Protein AF-A0A2E7CCY1-F1 (afdb_monomer_lite)

Secondary structure (DSSP, 8-state):
--HHHHHHHHHHHTTS--EEEEEEEEEE-TTT--EEEEEEEEEPP--SHHHHHHHHHTTHHHHHHHHHTT--EEEEEETTEEEEE----S-----------HHHHHHHHHHHHHHHHHHHS----------------PPP----

pLDDT: mean 76.86, std 16.45, range [36.22, 93.88]

Radius of gyration: 31.48 Å; chains: 1; bounding box: 46×94×65 Å

Foldseek 3Di:
DDFVVVQVLVCVLLVHNFFPTKDKDWDADPPPRDIDIDIDTDTDDQDDPVSVVSNVVSVVVVVVVCQVVQHWDWAPSDPPDIDTDHHDPDDPPPPDPPPQPPVNVVVVVVVVVVVVVCVVDDDDDDDDDDDDDDDDDDDDDDDD

Structure (mmCIF, N/CA/C/O backbone):
data_AF-A0A2E7CCY1-F1
#
_entry.id   AF-A0A2E7CCY1-F1
#
loop_
_atom_site.group_PDB
_atom_site.id
_atom_site.type_symbol
_atom_site.label_atom_id
_atom_site.label_alt_id
_atom_site.label_comp_id
_atom_site.label_asym_id
_atom_site.label_entity_id
_atom_site.label_seq_id
_atom_site.pdbx_PDB_ins_code
_atom_site.Cartn_x
_atom_site.Cartn_y
_atom_site.Cartn_z
_atom_site.occupancy
_atom_site.B_iso_or_equiv
_atom_site.auth_seq_id
_atom_site.auth_comp_id
_atom_site.auth_asym_id
_atom_site.auth_atom_id
_atom_site.pdbx_PDB_model_num
ATOM 1 N N . MET A 1 1 ? 15.377 1.580 1.030 1.00 74.94 1 MET A N 1
ATOM 2 C CA . MET A 1 1 ? 14.063 1.416 1.675 1.00 74.94 1 MET A CA 1
ATOM 3 C C . MET A 1 1 ? 13.707 -0.045 1.567 1.00 74.94 1 MET A C 1
ATOM 5 O O . MET A 1 1 ? 13.802 -0.591 0.474 1.00 74.94 1 MET A O 1
ATOM 9 N N . ASP A 1 2 ? 13.434 -0.666 2.697 1.00 87.56 2 ASP A N 1
ATOM 10 C CA . ASP A 1 2 ? 13.130 -2.082 2.871 1.00 87.56 2 ASP A CA 1
ATOM 11 C C . ASP A 1 2 ? 11.638 -2.284 3.183 1.00 87.56 2 ASP A C 1
ATOM 13 O O . ASP A 1 2 ? 10.870 -1.323 3.272 1.00 87.56 2 ASP A O 1
ATOM 17 N N . ALA A 1 3 ? 11.218 -3.545 3.301 1.00 88.88 3 ALA A N 1
ATOM 18 C CA . ALA A 1 3 ? 9.816 -3.915 3.494 1.00 88.88 3 ALA A CA 1
ATOM 19 C C . ALA A 1 3 ? 9.235 -3.325 4.790 1.00 88.88 3 ALA A C 1
ATOM 21 O O . ALA A 1 3 ? 8.094 -2.863 4.807 1.00 88.88 3 ALA A O 1
ATOM 22 N N . GLU A 1 4 ? 10.040 -3.290 5.853 1.00 90.19 4 GLU A N 1
ATOM 23 C CA . GLU A 1 4 ? 9.666 -2.704 7.139 1.00 90.19 4 GLU A CA 1
ATOM 24 C C . GLU A 1 4 ? 9.490 -1.187 7.035 1.00 90.19 4 GLU A C 1
ATOM 26 O O . GLU A 1 4 ? 8.454 -0.663 7.444 1.00 90.19 4 GLU A O 1
ATOM 31 N N . GLY A 1 5 ? 10.427 -0.486 6.384 1.00 90.12 5 GLY A N 1
ATOM 32 C CA . GLY A 1 5 ? 10.302 0.947 6.132 1.00 90.12 5 GLY A CA 1
ATOM 33 C C . GLY A 1 5 ? 9.070 1.303 5.299 1.00 90.12 5 GLY A C 1
ATOM 34 O O . GLY A 1 5 ? 8.447 2.336 5.533 1.00 90.12 5 GLY A O 1
ATOM 35 N N . VAL A 1 6 ? 8.667 0.441 4.359 1.00 89.56 6 VAL A N 1
ATOM 36 C CA . VAL A 1 6 ? 7.405 0.620 3.626 1.00 89.56 6 VAL A CA 1
ATOM 37 C C . VAL A 1 6 ? 6.206 0.494 4.559 1.00 89.56 6 VAL A C 1
ATOM 39 O O . VAL A 1 6 ? 5.344 1.368 4.545 1.00 89.56 6 VAL A O 1
ATOM 42 N N . GLY A 1 7 ? 6.155 -0.553 5.386 1.00 91.12 7 GLY A N 1
ATOM 43 C CA . GLY A 1 7 ? 5.070 -0.747 6.350 1.00 91.12 7 GLY A CA 1
ATOM 44 C C . GLY A 1 7 ? 4.944 0.408 7.347 1.00 91.12 7 GLY A C 1
ATOM 45 O O . GLY A 1 7 ? 3.833 0.862 7.623 1.00 91.12 7 GLY A O 1
ATOM 46 N N . ALA A 1 8 ? 6.076 0.936 7.818 1.00 90.50 8 ALA A N 1
ATOM 47 C CA . ALA A 1 8 ? 6.125 2.070 8.735 1.00 90.50 8 ALA A CA 1
ATOM 48 C C . ALA A 1 8 ? 5.452 3.323 8.156 1.00 90.50 8 ALA A C 1
ATOM 50 O O . ALA A 1 8 ? 4.661 3.949 8.853 1.00 90.50 8 ALA A O 1
ATOM 51 N N . VAL A 1 9 ? 5.672 3.634 6.871 1.00 90.38 9 VAL A N 1
ATOM 52 C CA . VA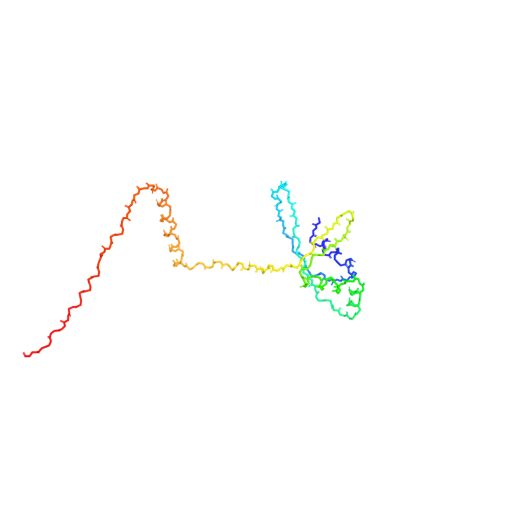L A 1 9 ? 5.030 4.782 6.202 1.00 90.38 9 VAL A CA 1
ATOM 53 C C . VAL A 1 9 ? 3.506 4.669 6.225 1.00 90.38 9 VAL A C 1
ATOM 55 O O . VAL A 1 9 ? 2.820 5.645 6.509 1.00 90.38 9 VAL A O 1
ATOM 58 N N . PHE A 1 10 ? 2.948 3.489 5.947 1.00 88.75 10 PHE A N 1
ATOM 59 C CA . PHE A 1 10 ? 1.492 3.301 5.996 1.00 88.75 10 PHE A CA 1
ATOM 60 C C . PHE A 1 10 ? 0.948 3.413 7.419 1.00 88.75 10 PHE A C 1
ATOM 62 O O . PHE A 1 10 ? -0.098 4.023 7.628 1.00 88.75 10 PHE A O 1
ATOM 69 N N . ASN A 1 11 ? 1.658 2.848 8.393 1.00 88.81 11 ASN A N 1
ATOM 70 C CA . ASN A 1 11 ? 1.251 2.926 9.790 1.00 88.81 11 ASN A CA 1
ATOM 71 C C . ASN A 1 11 ? 1.332 4.362 10.338 1.00 88.81 11 ASN A C 1
ATOM 73 O O . ASN A 1 11 ? 0.502 4.735 11.160 1.00 88.81 11 ASN A O 1
ATOM 77 N N . GLU A 1 12 ? 2.286 5.169 9.864 1.00 89.00 12 GLU A N 1
ATOM 78 C CA . GLU A 1 12 ? 2.397 6.597 10.179 1.00 89.00 12 GLU A CA 1
ATOM 79 C C . GLU A 1 12 ? 1.253 7.397 9.545 1.00 89.00 12 GLU A C 1
ATOM 81 O O . GLU A 1 12 ? 0.573 8.146 10.237 1.00 89.00 12 GLU A O 1
ATOM 86 N N . VAL A 1 13 ? 0.972 7.176 8.256 1.00 87.00 13 VAL A N 1
ATOM 87 C CA . VAL A 1 13 ? -0.102 7.872 7.522 1.00 87.00 13 VAL A CA 1
ATOM 88 C C . VAL A 1 13 ? -1.476 7.654 8.156 1.00 87.00 13 VAL A C 1
ATOM 90 O O . VAL A 1 13 ? -2.297 8.569 8.168 1.00 87.00 13 VAL A O 1
ATOM 93 N N . PHE A 1 14 ? -1.742 6.447 8.653 1.00 85.69 14 PHE A N 1
ATOM 94 C CA . PHE A 1 14 ? -3.029 6.090 9.250 1.00 85.69 14 PHE A CA 1
ATOM 95 C C . PHE A 1 14 ? -3.016 6.095 10.786 1.00 85.69 14 PHE A C 1
ATOM 97 O O . PHE A 1 14 ? -4.014 5.710 11.393 1.00 85.69 14 PHE A O 1
ATOM 104 N N . GLU A 1 15 ? -1.900 6.487 11.414 1.00 85.12 15 GLU A N 1
ATOM 105 C CA . GLU A 1 15 ? -1.666 6.458 12.869 1.00 85.12 15 GLU A CA 1
ATOM 106 C C . GLU A 1 15 ? -2.127 5.159 13.565 1.00 85.12 15 GLU A C 1
ATOM 108 O O . GLU A 1 15 ? -2.562 5.145 14.723 1.00 85.12 15 GLU A O 1
ATOM 113 N N . THR A 1 16 ? -2.077 4.038 12.848 1.00 84.69 16 THR A N 1
ATOM 114 C CA . THR A 1 16 ? -2.581 2.749 13.320 1.00 84.69 16 THR A CA 1
ATOM 115 C C . THR A 1 16 ? -1.897 1.598 12.597 1.00 84.69 16 THR A C 1
ATOM 117 O O . THR A 1 16 ? -1.417 1.743 11.473 1.00 84.69 16 THR A O 1
ATOM 120 N N . ASN A 1 17 ? -1.814 0.439 13.254 1.00 85.81 17 ASN A N 1
ATOM 121 C CA . ASN A 1 17 ? -1.122 -0.723 12.707 1.00 85.81 17 ASN A CA 1
ATOM 122 C C . ASN A 1 17 ? -2.016 -1.470 11.709 1.00 85.81 17 ASN A C 1
ATOM 124 O O . ASN A 1 17 ? -2.693 -2.442 12.054 1.00 85.81 17 ASN A O 1
ATOM 128 N N . VAL A 1 18 ? -2.029 -0.984 10.470 1.00 87.06 18 VAL A N 1
ATOM 129 C CA . VAL A 1 18 ? -2.865 -1.515 9.386 1.00 87.06 18 VAL A CA 1
ATOM 130 C C . VAL A 1 18 ? -2.121 -2.486 8.490 1.00 87.06 18 VAL A C 1
ATOM 132 O O . VAL A 1 18 ? -2.761 -3.211 7.739 1.00 87.06 18 VAL A O 1
ATOM 135 N N . VAL A 1 19 ? -0.791 -2.531 8.539 1.00 91.12 19 VAL A N 1
ATOM 136 C CA . VAL A 1 19 ? 0.005 -3.403 7.668 1.00 91.12 19 VAL A CA 1
ATOM 137 C C . VAL A 1 19 ? 0.287 -4.737 8.355 1.00 91.12 19 VAL A C 1
ATOM 139 O O . VAL A 1 19 ? 0.817 -4.783 9.459 1.00 91.12 19 VAL A O 1
ATOM 142 N N . HIS A 1 20 ? -0.037 -5.841 7.682 1.00 90.56 20 HIS A N 1
ATOM 143 C CA . HIS A 1 20 ? 0.350 -7.185 8.109 1.00 90.56 20 HIS A CA 1
ATOM 144 C C . HIS A 1 20 ? 1.783 -7.508 7.682 1.00 90.56 20 HIS A C 1
ATOM 146 O O . HIS A 1 20 ? 2.594 -7.957 8.485 1.00 90.56 20 HIS A O 1
ATOM 152 N N . HIS A 1 21 ? 2.073 -7.376 6.387 1.00 92.31 21 HIS A N 1
ATOM 153 C CA . HIS A 1 21 ? 3.393 -7.624 5.811 1.00 92.31 21 HIS A CA 1
ATOM 154 C C . HIS A 1 21 ? 3.528 -6.925 4.456 1.00 92.31 21 HIS A C 1
ATOM 156 O O . HIS A 1 21 ? 2.535 -6.513 3.848 1.00 92.31 21 HIS A O 1
ATOM 162 N N . VAL A 1 22 ? 4.768 -6.804 3.982 1.00 93.88 22 VAL A N 1
ATOM 163 C CA . VAL A 1 22 ? 5.094 -6.205 2.688 1.00 93.88 22 VAL A CA 1
ATOM 164 C C . VAL A 1 22 ? 5.990 -7.157 1.906 1.00 93.88 22 VAL A C 1
ATOM 166 O O . VAL A 1 22 ? 7.083 -7.491 2.356 1.00 93.88 22 VAL A O 1
ATOM 169 N N . ASP A 1 23 ? 5.547 -7.544 0.713 1.00 92.19 23 ASP A N 1
ATOM 170 C CA . ASP A 1 23 ? 6.354 -8.303 -0.241 1.00 92.19 23 ASP A CA 1
ATOM 171 C C . ASP A 1 23 ? 7.025 -7.331 -1.216 1.00 92.19 23 ASP A C 1
ATOM 173 O O . ASP A 1 23 ? 6.355 -6.558 -1.902 1.00 92.19 23 ASP A O 1
ATOM 177 N N . MET A 1 24 ? 8.352 -7.376 -1.330 1.00 91.56 24 MET A N 1
ATOM 178 C CA . MET A 1 24 ? 9.096 -6.558 -2.292 1.00 91.56 24 MET A CA 1
ATOM 179 C C . MET A 1 24 ? 9.676 -7.421 -3.406 1.00 91.56 24 MET A C 1
ATOM 181 O O . MET A 1 24 ? 10.315 -8.441 -3.161 1.00 91.56 24 MET A O 1
ATOM 185 N N . VAL A 1 25 ? 9.486 -6.985 -4.649 1.00 90.25 25 VAL A N 1
ATOM 186 C CA . VAL A 1 25 ? 10.041 -7.639 -5.836 1.00 90.25 25 VAL A CA 1
ATOM 187 C C . VAL A 1 25 ? 10.923 -6.650 -6.574 1.00 90.25 25 VAL A C 1
ATOM 189 O O . VAL A 1 25 ? 10.440 -5.630 -7.070 1.00 90.25 25 VAL A O 1
ATOM 192 N N . GLN A 1 26 ? 12.210 -6.968 -6.674 1.00 91.38 26 GLN A N 1
ATOM 193 C CA . GLN A 1 26 ? 13.136 -6.217 -7.510 1.00 91.38 26 GLN A CA 1
ATOM 194 C C . GLN A 1 26 ? 12.828 -6.475 -8.987 1.00 91.38 26 GLN A C 1
ATOM 196 O O . GLN A 1 26 ? 12.585 -7.607 -9.414 1.00 91.38 26 GLN A O 1
ATOM 201 N N . ARG A 1 27 ? 12.825 -5.411 -9.777 1.00 90.44 27 ARG A N 1
ATOM 202 C CA . ARG A 1 27 ? 12.699 -5.426 -11.231 1.00 90.44 27 ARG A CA 1
ATOM 203 C C . ARG A 1 27 ? 13.730 -4.485 -11.823 1.00 90.44 27 ARG A C 1
ATOM 205 O O . ARG A 1 27 ? 14.252 -3.625 -11.128 1.00 90.44 27 ARG A O 1
ATOM 212 N N . THR A 1 28 ? 13.989 -4.633 -13.109 1.00 92.88 28 THR A N 1
ATOM 213 C CA . THR A 1 28 ? 14.877 -3.739 -13.849 1.00 92.88 28 THR A CA 1
ATOM 214 C C . THR A 1 28 ? 14.043 -2.969 -14.851 1.00 92.88 28 THR A C 1
ATOM 216 O O . THR A 1 28 ? 13.217 -3.559 -15.558 1.00 92.88 28 THR A O 1
ATOM 219 N N . ASP A 1 29 ? 14.201 -1.651 -14.871 1.00 90.31 29 ASP A N 1
ATOM 220 C CA . ASP A 1 29 ? 13.567 -0.823 -15.885 1.00 90.31 29 ASP A CA 1
ATOM 221 C C . ASP A 1 29 ? 14.204 -1.123 -17.244 1.00 90.31 29 ASP A C 1
ATOM 223 O O . ASP A 1 29 ? 15.420 -1.213 -17.374 1.00 90.31 29 ASP A O 1
ATOM 227 N N . ARG A 1 30 ? 13.367 -1.301 -18.266 1.00 89.19 30 ARG A N 1
ATOM 228 C CA . ARG A 1 30 ? 13.818 -1.628 -19.621 1.00 89.19 30 ARG A CA 1
ATOM 229 C C . ARG A 1 30 ? 14.500 -0.452 -20.308 1.00 89.19 30 ARG A C 1
ATOM 231 O O . ARG A 1 30 ? 15.290 -0.682 -21.211 1.00 89.19 30 ARG A O 1
ATOM 238 N N . ASN A 1 31 ? 14.170 0.776 -19.912 1.00 90.94 31 ASN A N 1
ATOM 239 C CA . ASN A 1 31 ? 14.698 1.971 -20.564 1.00 90.94 31 ASN A CA 1
ATOM 240 C C . ASN A 1 31 ? 16.000 2.445 -19.919 1.00 90.94 31 ASN A C 1
ATOM 242 O O . ASN A 1 31 ? 16.905 2.884 -20.618 1.00 90.94 31 ASN A O 1
ATOM 246 N N . THR A 1 32 ? 16.077 2.389 -18.589 1.00 90.50 32 THR A N 1
ATOM 247 C CA . THR A 1 32 ? 17.221 2.911 -17.828 1.00 90.50 32 THR A CA 1
ATOM 248 C C . THR A 1 32 ? 18.181 1.825 -17.350 1.00 90.50 32 THR A C 1
ATOM 250 O O . THR A 1 32 ? 19.244 2.157 -16.837 1.00 90.50 32 THR A O 1
ATOM 253 N N . GLU A 1 33 ? 17.806 0.545 -17.473 1.00 90.94 33 GLU A N 1
ATOM 254 C CA . GLU A 1 33 ? 18.516 -0.618 -16.912 1.00 90.94 33 GLU A CA 1
ATOM 255 C C . GLU A 1 33 ? 18.741 -0.541 -15.392 1.00 90.94 33 GLU A C 1
ATOM 257 O O . GLU A 1 33 ? 19.456 -1.356 -14.807 1.00 90.94 33 GLU A O 1
ATOM 262 N N . GLN A 1 34 ? 18.090 0.409 -14.716 1.00 89.94 34 GLN A N 1
ATOM 263 C CA . GLN A 1 34 ? 18.232 0.582 -13.282 1.00 89.94 34 GLN A CA 1
ATOM 264 C C . GLN A 1 34 ? 17.284 -0.353 -12.525 1.00 89.94 34 GLN A C 1
ATOM 266 O O . GLN A 1 34 ? 16.121 -0.530 -12.917 1.00 89.94 34 GLN A O 1
ATOM 271 N N . PRO A 1 35 ? 17.751 -0.957 -11.420 1.00 90.50 35 PRO A N 1
ATOM 272 C CA . PRO A 1 35 ? 16.889 -1.744 -10.564 1.00 90.50 35 PRO A CA 1
ATOM 273 C C . PRO A 1 35 ? 15.903 -0.841 -9.815 1.00 90.50 35 PRO A C 1
ATOM 275 O O . PRO A 1 35 ? 16.283 0.156 -9.206 1.00 90.50 35 PRO A O 1
ATOM 278 N N . PHE A 1 36 ? 14.637 -1.240 -9.788 1.00 88.38 36 PHE A N 1
ATOM 279 C CA . PHE A 1 36 ? 13.589 -0.647 -8.969 1.00 88.38 36 PHE A CA 1
ATOM 280 C C . PHE A 1 36 ? 12.830 -1.735 -8.210 1.00 88.38 36 PHE A C 1
ATOM 282 O O . PHE A 1 36 ? 12.812 -2.900 -8.605 1.00 88.38 36 PHE A O 1
ATOM 289 N N . TYR A 1 37 ? 12.180 -1.364 -7.112 1.00 89.25 37 TYR A N 1
ATOM 290 C CA . TYR A 1 37 ? 11.371 -2.291 -6.326 1.00 89.25 37 TYR A CA 1
ATOM 291 C C . TYR A 1 37 ? 9.885 -2.028 -6.540 1.00 89.25 37 TYR A C 1
ATOM 293 O O . TYR A 1 37 ? 9.434 -0.885 -6.545 1.00 89.25 37 TYR A O 1
ATOM 301 N N . VAL A 1 38 ? 9.120 -3.106 -6.686 1.00 90.06 38 VAL A N 1
ATOM 302 C CA . VAL A 1 38 ? 7.660 -3.093 -6.588 1.00 90.06 38 VAL A CA 1
ATOM 303 C C . VAL A 1 38 ? 7.288 -3.673 -5.230 1.00 90.06 38 VAL A C 1
ATOM 305 O O . VAL A 1 38 ? 7.668 -4.805 -4.937 1.00 90.06 38 VAL A O 1
ATOM 308 N N . ALA A 1 39 ? 6.556 -2.911 -4.420 1.00 91.81 39 ALA A N 1
ATOM 309 C CA . ALA A 1 39 ? 6.054 -3.358 -3.125 1.00 91.81 39 ALA A CA 1
ATOM 310 C C . ALA A 1 39 ? 4.582 -3.786 -3.231 1.00 91.81 39 ALA A C 1
ATOM 312 O O . ALA A 1 39 ? 3.764 -3.082 -3.825 1.00 91.81 39 ALA A O 1
ATOM 313 N N . TYR A 1 40 ? 4.250 -4.924 -2.631 1.00 91.62 40 TYR A N 1
ATOM 314 C CA . TYR A 1 40 ? 2.890 -5.402 -2.416 1.00 91.62 40 TYR A CA 1
ATOM 315 C C . TYR A 1 40 ? 2.611 -5.339 -0.921 1.00 91.62 40 TYR A C 1
ATOM 317 O O . TYR A 1 40 ? 3.263 -6.012 -0.127 1.00 91.62 40 TYR A O 1
ATOM 325 N N . VAL A 1 41 ? 1.665 -4.490 -0.540 1.00 91.38 41 VAL A N 1
ATOM 326 C CA . VAL A 1 41 ? 1.331 -4.239 0.862 1.00 91.38 41 VAL A CA 1
ATOM 327 C C . VAL A 1 41 ? 0.079 -5.027 1.205 1.00 91.38 41 VAL A C 1
ATOM 329 O O . VAL A 1 41 ? -0.950 -4.890 0.542 1.00 91.38 41 VAL A O 1
ATOM 332 N N . HIS A 1 42 ? 0.179 -5.862 2.233 1.00 91.06 42 HIS A N 1
ATOM 333 C CA . HIS A 1 42 ? -0.925 -6.658 2.742 1.00 91.06 42 HIS A CA 1
ATOM 334 C C . HIS A 1 42 ? -1.447 -6.011 4.019 1.00 91.06 42 HIS A C 1
ATOM 336 O O . HIS A 1 42 ? -0.693 -5.834 4.975 1.00 91.06 42 HIS A O 1
ATOM 342 N N . PHE A 1 43 ? -2.731 -5.661 4.033 1.00 89.69 43 PHE A N 1
ATOM 343 C CA . PHE A 1 43 ? -3.360 -4.978 5.159 1.00 89.69 43 PHE A CA 1
ATOM 344 C C . PHE A 1 43 ? -4.042 -5.967 6.111 1.00 89.69 43 PHE A C 1
ATOM 346 O O . PHE A 1 43 ? -4.626 -6.961 5.679 1.00 89.69 43 PHE A O 1
ATOM 353 N N . ASN A 1 44 ? -3.962 -5.673 7.405 1.00 88.38 44 ASN A N 1
ATOM 354 C CA . ASN A 1 44 ? -4.776 -6.282 8.444 1.00 88.38 44 ASN A CA 1
ATOM 355 C C . ASN A 1 44 ? -6.199 -5.722 8.406 1.00 88.38 44 ASN A C 1
ATOM 357 O O . ASN A 1 44 ? -6.444 -4.599 7.966 1.00 88.38 44 ASN A O 1
ATOM 361 N N . GLU A 1 45 ? -7.135 -6.490 8.950 1.00 83.88 45 GLU A N 1
ATOM 362 C CA . GLU A 1 45 ? -8.441 -5.953 9.310 1.00 83.88 45 GLU A CA 1
ATOM 363 C C . GLU A 1 45 ? -8.283 -4.957 10.469 1.00 83.88 45 GLU A C 1
ATOM 365 O O . GLU A 1 45 ? -7.710 -5.292 11.512 1.00 83.88 45 GLU A O 1
ATOM 370 N N . VAL A 1 46 ? -8.798 -3.736 10.302 1.00 81.81 46 VAL A N 1
ATOM 371 C CA . VAL A 1 46 ? -8.793 -2.729 11.369 1.00 81.81 46 VAL A CA 1
ATOM 372 C C . VAL A 1 46 ? -9.831 -3.118 12.418 1.00 81.81 46 VAL A C 1
ATOM 374 O O . VAL A 1 46 ? -11.034 -3.072 12.170 1.00 81.81 46 VAL A O 1
ATOM 377 N N . LYS A 1 47 ? -9.365 -3.518 13.605 1.00 80.75 47 LYS A N 1
ATOM 378 C CA . LYS A 1 47 ? -10.222 -3.963 14.712 1.00 80.75 47 LYS A CA 1
ATOM 379 C C . LYS A 1 47 ? -10.302 -2.924 15.822 1.00 80.75 47 LYS A C 1
ATOM 381 O O . LYS A 1 47 ? -9.312 -2.283 16.172 1.00 80.75 47 LYS A O 1
ATOM 386 N N . GLY A 1 48 ? -11.481 -2.849 16.435 1.00 81.50 48 GLY A N 1
ATOM 387 C CA . GLY A 1 48 ? -11.774 -1.958 17.554 1.00 81.50 48 GLY A CA 1
ATOM 388 C C . GLY A 1 48 ? -12.320 -0.609 17.092 1.00 81.50 48 GLY A C 1
ATOM 389 O O . GLY A 1 48 ? -11.778 0.019 16.188 1.00 81.50 48 GLY A O 1
ATOM 390 N N . LYS A 1 49 ? -13.395 -0.158 17.746 1.00 81.06 49 LYS A N 1
ATOM 391 C CA . LYS A 1 49 ? -14.140 1.050 17.367 1.00 81.06 49 LYS A CA 1
ATOM 392 C C . LYS A 1 49 ? -13.243 2.292 17.258 1.00 81.06 49 LYS A C 1
ATOM 394 O O . LYS A 1 49 ? -13.296 2.975 16.248 1.00 81.06 49 LYS A O 1
ATOM 399 N N . ALA A 1 50 ? -12.349 2.500 18.226 1.00 82.56 50 ALA A N 1
ATOM 400 C CA . ALA A 1 50 ? -11.426 3.636 18.232 1.00 82.56 50 ALA A CA 1
ATOM 401 C C . ALA A 1 50 ? -10.418 3.620 17.064 1.00 82.56 50 ALA A C 1
ATOM 403 O O . ALA A 1 50 ? -10.094 4.668 16.518 1.00 82.56 50 ALA A O 1
ATOM 404 N N . ASN A 1 51 ? -9.930 2.443 16.654 1.00 83.62 51 ASN A N 1
ATOM 405 C CA . ASN A 1 51 ? -9.003 2.335 15.522 1.00 83.62 51 ASN A CA 1
ATOM 406 C C . ASN A 1 51 ? -9.723 2.539 14.188 1.00 83.62 51 ASN A C 1
ATOM 408 O O . ASN A 1 51 ? -9.158 3.138 13.282 1.00 83.62 51 ASN A O 1
ATOM 412 N N . ILE A 1 52 ? -10.962 2.052 14.078 1.00 84.44 52 ILE A N 1
ATOM 413 C CA . ILE A 1 52 ? -11.809 2.255 12.898 1.00 84.44 52 ILE A CA 1
ATOM 414 C C . ILE A 1 52 ? -12.150 3.741 12.745 1.00 84.44 52 ILE A C 1
ATOM 416 O O . ILE A 1 52 ? -12.041 4.276 11.648 1.00 84.44 52 ILE A O 1
ATOM 420 N N . GLU A 1 53 ? -12.522 4.414 13.836 1.00 86.25 53 GLU A N 1
ATOM 421 C CA . GLU A 1 53 ? -12.802 5.855 13.837 1.00 86.25 53 GLU A CA 1
ATOM 422 C C . GLU A 1 53 ? -11.572 6.654 13.394 1.00 86.25 53 GLU A C 1
ATOM 424 O O . GLU A 1 53 ? -11.669 7.392 12.419 1.00 86.25 53 GLU A O 1
ATOM 429 N N . LYS A 1 54 ? -10.396 6.415 13.993 1.00 85.94 54 LYS A N 1
ATOM 430 C CA . LYS A 1 54 ? -9.139 7.063 13.577 1.00 85.94 54 LYS A CA 1
ATOM 431 C C . LYS A 1 54 ? -8.773 6.797 12.118 1.00 85.94 54 LYS A C 1
ATOM 433 O O . LYS A 1 54 ? -8.409 7.713 11.387 1.00 85.94 54 LYS A O 1
ATOM 438 N N . PHE A 1 55 ? -8.883 5.542 11.684 1.00 87.50 55 PHE A N 1
ATOM 439 C CA . PHE A 1 55 ? -8.610 5.164 10.301 1.00 87.50 55 PHE A CA 1
ATOM 440 C C . PHE A 1 55 ? -9.523 5.925 9.331 1.00 87.50 55 PHE A C 1
ATOM 442 O O . PHE A 1 55 ? -9.053 6.435 8.317 1.00 87.50 55 PHE A O 1
ATOM 449 N N . ASN A 1 56 ? -10.810 6.057 9.659 1.00 87.06 56 ASN A N 1
ATOM 450 C CA . ASN A 1 56 ? -11.773 6.795 8.845 1.00 87.06 56 ASN A CA 1
ATOM 451 C C . ASN A 1 56 ? -11.541 8.314 8.888 1.00 87.06 56 ASN A C 1
ATOM 453 O O . ASN A 1 56 ? -11.641 8.966 7.852 1.00 87.06 56 ASN A O 1
ATOM 457 N N . GLU A 1 57 ? -11.187 8.886 10.043 1.00 87.56 57 GLU A N 1
ATOM 458 C CA . GLU A 1 57 ? -10.848 10.313 10.178 1.00 87.56 57 GLU A CA 1
ATOM 459 C C . GLU A 1 57 ? -9.673 10.710 9.276 1.00 87.56 57 GLU A C 1
ATOM 461 O O . GLU A 1 57 ? -9.702 11.764 8.638 1.00 87.56 57 GLU A O 1
A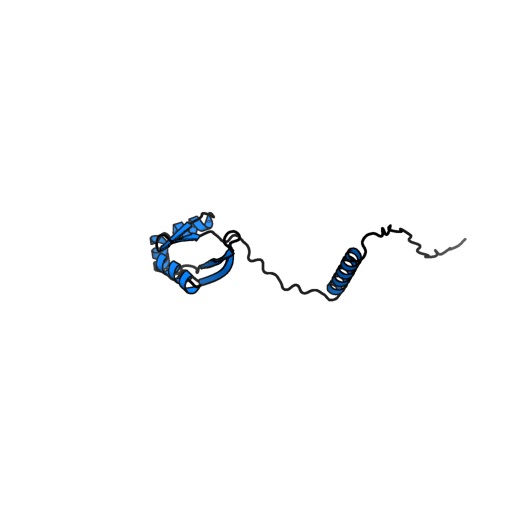TOM 466 N N . LEU A 1 58 ? -8.682 9.825 9.142 1.00 85.69 58 LEU A N 1
ATOM 467 C CA . LEU A 1 58 ? -7.527 9.997 8.257 1.00 85.69 58 LEU A CA 1
ATOM 468 C C . LEU A 1 58 ? -7.825 9.643 6.785 1.00 85.69 58 LEU A C 1
ATOM 470 O O . LEU A 1 58 ? -6.927 9.624 5.943 1.00 85.69 58 LEU A O 1
ATOM 474 N N . GLY A 1 59 ? -9.092 9.391 6.439 1.00 85.81 59 GLY A N 1
ATOM 475 C CA . GLY A 1 59 ? -9.538 9.116 5.071 1.00 85.81 59 GLY A CA 1
ATOM 476 C C . GLY A 1 59 ? -9.298 7.680 4.605 1.00 85.81 59 GLY A C 1
ATOM 477 O O . GLY A 1 59 ? -9.256 7.418 3.398 1.00 85.81 59 GLY A O 1
ATOM 478 N N . GLY A 1 60 ? -9.124 6.746 5.540 1.00 85.81 60 GLY A N 1
ATOM 479 C CA . GLY A 1 60 ? -8.994 5.319 5.272 1.00 85.81 60 GLY A CA 1
ATOM 480 C C . GLY A 1 60 ? -10.221 4.718 4.575 1.00 85.81 60 GLY A C 1
ATOM 481 O O . GLY A 1 60 ? -10.077 3.852 3.715 1.00 85.81 60 GLY A O 1
ATOM 482 N N . ASP A 1 61 ? -11.418 5.236 4.851 1.00 87.25 61 ASP A N 1
ATOM 483 C CA . ASP A 1 61 ? -12.666 4.882 4.164 1.00 87.25 61 ASP A CA 1
ATOM 484 C C . ASP A 1 61 ? -12.592 5.178 2.656 1.00 87.25 61 ASP A C 1
ATOM 486 O O . ASP A 1 61 ? -12.796 4.294 1.822 1.00 87.25 61 ASP A O 1
ATOM 490 N N . LYS A 1 62 ? -12.181 6.398 2.302 1.00 89.00 62 LYS A N 1
ATOM 491 C CA . LYS A 1 62 ? -11.974 6.850 0.923 1.00 89.00 62 LYS A CA 1
ATOM 492 C C . LYS A 1 62 ? -10.824 6.104 0.271 1.00 89.00 62 LYS A C 1
ATOM 494 O O . LYS A 1 62 ? -10.865 5.847 -0.930 1.00 89.00 62 LYS A O 1
ATOM 499 N N . PHE A 1 63 ? -9.782 5.774 1.033 1.00 88.31 63 PHE A N 1
ATOM 500 C CA . PHE A 1 63 ? -8.686 4.946 0.544 1.00 88.31 63 PHE A CA 1
ATOM 501 C C . PHE A 1 63 ? -9.200 3.566 0.117 1.00 88.31 63 PHE A C 1
ATOM 503 O O . PHE A 1 63 ? -8.973 3.156 -1.022 1.00 88.31 63 PHE A O 1
ATOM 510 N N . VAL A 1 64 ? -9.947 2.884 0.988 1.00 87.75 64 VAL A N 1
ATOM 511 C CA . VAL A 1 64 ? -10.515 1.559 0.710 1.00 87.75 64 VAL A CA 1
ATOM 512 C C . VAL A 1 64 ? -11.507 1.618 -0.451 1.00 87.75 64 VAL A C 1
ATOM 514 O O . VAL A 1 64 ? -11.435 0.782 -1.350 1.00 87.75 64 VAL A O 1
ATOM 517 N N . GLU A 1 65 ? -12.386 2.620 -0.485 1.00 90.25 65 GLU A N 1
ATOM 518 C CA . GLU A 1 65 ? -13.343 2.821 -1.577 1.00 90.25 65 GLU A CA 1
ATOM 519 C C . GLU A 1 65 ? -12.635 2.982 -2.931 1.00 90.25 65 GLU A C 1
ATOM 521 O O . GLU A 1 65 ? -12.945 2.278 -3.894 1.00 90.25 65 GLU A O 1
ATOM 526 N N . LYS A 1 66 ? -11.629 3.860 -3.004 1.00 90.38 66 LYS A N 1
ATOM 527 C CA . LYS A 1 66 ? -10.862 4.101 -4.232 1.00 90.38 66 LYS A CA 1
ATOM 528 C C . LYS A 1 66 ? -10.101 2.861 -4.692 1.00 90.38 66 LYS A C 1
ATOM 530 O O . LYS A 1 66 ? -10.141 2.542 -5.878 1.00 90.38 66 LYS A O 1
ATOM 535 N N . ILE A 1 67 ? -9.447 2.142 -3.775 1.00 89.75 67 ILE A N 1
ATOM 536 C CA . ILE A 1 67 ? -8.760 0.884 -4.104 1.00 89.75 67 ILE A CA 1
ATOM 537 C C . ILE A 1 67 ? -9.759 -0.161 -4.613 1.00 89.75 67 ILE A C 1
ATOM 539 O O . ILE A 1 67 ? -9.474 -0.841 -5.597 1.00 89.75 67 ILE A O 1
ATOM 543 N N . ASN A 1 68 ? -10.930 -0.288 -3.988 1.00 88.56 68 ASN A N 1
ATOM 544 C CA . ASN A 1 68 ? -11.942 -1.260 -4.405 1.00 88.56 68 ASN A CA 1
ATOM 545 C C . ASN A 1 68 ? -12.539 -0.949 -5.781 1.00 88.56 68 ASN A C 1
ATOM 547 O O . ASN A 1 68 ? -12.849 -1.885 -6.515 1.00 88.56 68 ASN A O 1
ATOM 551 N N . ASN A 1 69 ? -12.618 0.334 -6.141 1.00 91.31 69 ASN A N 1
ATOM 552 C CA . ASN A 1 69 ? -13.048 0.822 -7.452 1.00 91.31 69 ASN A CA 1
ATOM 553 C C . ASN A 1 69 ? -11.916 0.848 -8.504 1.00 91.31 69 ASN A C 1
ATOM 555 O O . ASN A 1 69 ? -12.048 1.524 -9.524 1.00 91.31 69 ASN A O 1
ATOM 559 N N . ASP A 1 70 ? -10.792 0.167 -8.250 1.00 87.94 70 ASP A N 1
ATOM 560 C CA . ASP A 1 70 ? -9.607 0.116 -9.122 1.00 87.94 70 ASP A CA 1
ATOM 561 C C . ASP A 1 70 ? -9.019 1.500 -9.480 1.00 87.94 70 ASP A C 1
ATOM 563 O O . ASP A 1 70 ? -8.343 1.673 -10.499 1.00 87.94 70 ASP A O 1
ATOM 567 N N . GLN A 1 71 ? -9.229 2.505 -8.624 1.00 89.12 71 GLN A N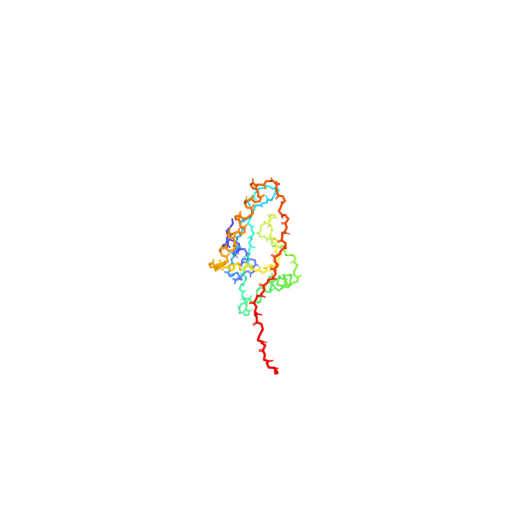 1
ATOM 568 C CA . GLN A 1 71 ? -8.693 3.848 -8.824 1.00 89.12 71 GLN A CA 1
ATOM 569 C C . GLN A 1 71 ? -7.235 3.952 -8.356 1.00 89.12 71 GLN A C 1
ATOM 571 O O . GLN A 1 71 ? -6.813 3.330 -7.379 1.00 89.12 71 GLN A O 1
ATOM 576 N N . GLU A 1 72 ? -6.448 4.779 -9.052 1.00 89.06 72 GLU A N 1
ATOM 577 C CA . GLU A 1 72 ? -5.078 5.099 -8.642 1.00 89.06 72 GLU A CA 1
ATOM 578 C C . GLU A 1 72 ? -5.085 6.109 -7.492 1.00 89.06 72 GLU A C 1
ATOM 580 O O . GLU A 1 72 ? -5.667 7.190 -7.596 1.00 89.06 72 GLU A O 1
ATOM 585 N N . ILE A 1 73 ? -4.373 5.778 -6.417 1.00 90.81 73 ILE A N 1
ATOM 586 C CA . ILE A 1 73 ? -4.175 6.665 -5.269 1.00 90.81 73 ILE A CA 1
ATOM 587 C C . ILE A 1 73 ? -2.716 7.102 -5.234 1.00 90.81 73 ILE A C 1
ATOM 589 O O . ILE A 1 73 ? -1.809 6.291 -5.420 1.00 90.81 73 ILE A O 1
ATOM 593 N N . ARG A 1 74 ? -2.483 8.391 -4.983 1.00 88.94 74 ARG A N 1
ATOM 594 C CA . ARG A 1 74 ? -1.144 8.927 -4.731 1.00 88.94 74 ARG A CA 1
ATOM 595 C C . ARG A 1 74 ? -0.932 9.069 -3.233 1.00 88.94 74 ARG A C 1
ATOM 597 O O . ARG A 1 74 ? -1.678 9.798 -2.588 1.00 88.94 74 ARG A O 1
ATOM 604 N N . LEU A 1 75 ? 0.086 8.395 -2.713 1.00 86.56 75 LEU A N 1
ATOM 605 C CA . LEU A 1 75 ? 0.522 8.517 -1.329 1.00 86.56 75 LEU A CA 1
ATOM 606 C C . LEU A 1 75 ? 1.832 9.300 -1.290 1.00 86.56 75 LEU A C 1
ATOM 608 O O . LEU A 1 75 ? 2.863 8.805 -1.743 1.00 86.56 75 LEU A O 1
ATOM 612 N N . VAL A 1 76 ? 1.789 10.530 -0.785 1.00 83.75 76 VAL A N 1
ATOM 613 C CA . VAL A 1 76 ? 2.979 11.374 -0.630 1.00 83.75 76 VAL A CA 1
ATOM 614 C C . VAL A 1 76 ? 3.562 11.111 0.751 1.00 83.75 76 VAL A C 1
ATOM 616 O O . VAL A 1 76 ? 2.926 11.432 1.746 1.00 83.75 76 VAL A O 1
ATOM 619 N N . TYR A 1 77 ? 4.753 10.519 0.808 1.00 78.38 77 TYR A N 1
ATOM 620 C CA . TYR A 1 77 ? 5.444 10.252 2.076 1.00 78.38 77 TYR A CA 1
ATOM 621 C C . TYR A 1 77 ? 6.604 11.226 2.315 1.00 78.38 77 TYR A C 1
ATOM 623 O O . TYR A 1 77 ? 6.956 11.509 3.454 1.00 78.38 77 TYR A O 1
ATOM 631 N N . ARG A 1 78 ? 7.208 11.764 1.248 1.00 81.19 78 ARG A N 1
ATOM 632 C CA . ARG A 1 78 ? 8.241 12.801 1.339 1.00 81.19 78 ARG A CA 1
ATOM 633 C C . ARG A 1 78 ? 8.288 13.586 0.043 1.00 81.19 78 ARG A C 1
ATOM 635 O O . ARG A 1 78 ? 8.842 13.086 -0.923 1.00 81.19 78 ARG A O 1
ATOM 642 N N . ASP A 1 79 ? 7.776 14.809 0.027 1.00 78.00 79 ASP A N 1
ATOM 643 C CA . ASP A 1 79 ? 7.792 15.662 -1.168 1.00 78.00 79 ASP A CA 1
ATOM 644 C C . ASP A 1 79 ? 9.223 15.809 -1.751 1.00 78.00 79 ASP A C 1
ATOM 646 O O . ASP A 1 79 ? 10.172 16.004 -0.979 1.00 78.00 79 ASP A O 1
ATOM 650 N N . PRO A 1 80 ? 9.441 15.647 -3.075 1.00 83.69 80 PRO A N 1
ATOM 651 C CA . PRO A 1 80 ? 8.465 15.416 -4.156 1.00 83.69 80 PRO A CA 1
ATOM 652 C C . PRO A 1 80 ? 8.135 13.936 -4.438 1.00 83.69 80 PRO A C 1
ATOM 654 O O . PRO A 1 80 ? 7.506 13.607 -5.445 1.00 83.69 80 PRO A O 1
ATOM 657 N N . TRP A 1 81 ? 8.589 13.017 -3.591 1.00 82.88 81 TRP A N 1
ATOM 658 C CA . TRP A 1 81 ? 8.430 11.576 -3.749 1.00 82.88 81 TRP A CA 1
ATOM 659 C C . TRP A 1 81 ? 7.064 11.093 -3.265 1.00 82.88 81 TRP A C 1
ATOM 661 O O . TRP A 1 81 ? 6.641 11.301 -2.123 1.00 82.88 81 TRP A O 1
ATOM 671 N N . PHE A 1 82 ? 6.385 10.380 -4.156 1.00 88.38 82 PHE A N 1
ATOM 672 C CA . PHE A 1 82 ? 5.089 9.782 -3.892 1.00 88.38 82 PHE A CA 1
ATOM 673 C C . PHE A 1 82 ? 5.017 8.376 -4.473 1.00 88.38 82 PHE A C 1
ATOM 675 O O . PHE A 1 82 ? 5.680 8.042 -5.458 1.00 88.38 82 PHE A O 1
ATOM 682 N N . TRP A 1 83 ? 4.165 7.552 -3.879 1.00 87.44 83 TRP A N 1
ATOM 683 C CA . TRP A 1 83 ? 3.824 6.238 -4.395 1.00 87.44 83 TRP A CA 1
ATOM 684 C C . TRP A 1 83 ? 2.491 6.268 -5.114 1.00 87.44 83 TRP A C 1
ATOM 686 O O . TRP A 1 83 ? 1.546 6.933 -4.693 1.00 87.44 83 TRP A O 1
ATOM 696 N N . LYS A 1 84 ? 2.423 5.518 -6.212 1.00 90.19 84 LYS A N 1
ATOM 697 C CA . LYS A 1 84 ? 1.179 5.219 -6.912 1.00 90.19 84 LYS A CA 1
ATOM 698 C C . LYS A 1 84 ? 0.690 3.862 -6.443 1.00 90.19 84 LYS A C 1
ATOM 700 O O . LYS A 1 84 ? 1.363 2.854 -6.649 1.00 90.19 84 LYS A O 1
ATOM 705 N N . LEU A 1 85 ? -0.475 3.853 -5.823 1.00 91.12 85 LEU A N 1
ATOM 706 C CA . LEU A 1 85 ? -1.106 2.673 -5.262 1.00 91.12 85 LEU A CA 1
ATOM 707 C C . LEU A 1 85 ? -2.268 2.266 -6.156 1.00 91.12 85 LEU A C 1
ATOM 709 O O . LEU A 1 85 ? -3.039 3.108 -6.619 1.00 91.12 85 LEU A O 1
ATOM 713 N N . ARG A 1 86 ? -2.370 0.964 -6.408 1.00 89.75 86 ARG A N 1
ATOM 714 C CA . ARG A 1 86 ? -3.461 0.344 -7.158 1.00 89.75 86 ARG A CA 1
ATOM 715 C C . ARG A 1 86 ? -3.774 -1.007 -6.541 1.00 89.75 86 ARG A C 1
ATOM 717 O O . ARG A 1 86 ? -2.887 -1.653 -5.977 1.00 89.75 86 ARG A O 1
ATOM 724 N N . ARG A 1 87 ? -5.018 -1.455 -6.693 1.00 88.81 87 ARG A N 1
ATOM 725 C CA . ARG A 1 87 ? -5.414 -2.802 -6.294 1.00 88.81 87 ARG A CA 1
ATOM 726 C C . ARG A 1 87 ? -4.613 -3.832 -7.081 1.00 88.81 87 ARG A C 1
ATOM 728 O O . ARG A 1 87 ? -4.510 -3.766 -8.307 1.00 88.81 87 ARG A O 1
ATOM 735 N N . ASN A 1 88 ? -4.056 -4.810 -6.376 1.00 85.81 88 ASN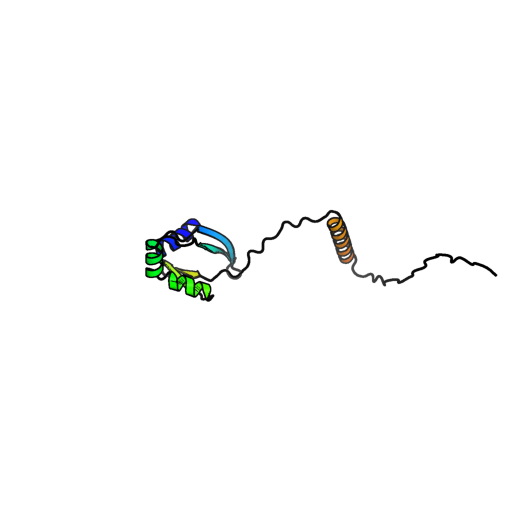 A N 1
ATOM 736 C CA . ASN A 1 88 ? -3.459 -5.957 -7.037 1.00 85.81 88 ASN A CA 1
ATOM 737 C C . ASN A 1 88 ? -4.575 -6.899 -7.510 1.00 85.81 88 ASN A C 1
ATOM 739 O O . ASN A 1 88 ? -5.144 -7.643 -6.717 1.00 85.81 88 ASN A O 1
ATOM 743 N N . THR A 1 89 ? -4.895 -6.853 -8.800 1.00 81.62 89 THR A N 1
ATOM 744 C CA . THR A 1 89 ? -5.900 -7.726 -9.431 1.00 81.62 89 THR A CA 1
ATOM 745 C C . THR A 1 89 ? -5.309 -9.035 -9.948 1.00 81.62 89 THR A C 1
ATOM 747 O O . THR A 1 89 ? -6.042 -9.939 -10.346 1.00 81.62 89 THR A O 1
ATOM 750 N N . LYS A 1 90 ? -3.977 -9.171 -9.950 1.00 75.19 90 LYS A N 1
ATOM 751 C CA . LYS A 1 90 ? -3.329 -10.392 -10.424 1.00 75.19 90 LYS A CA 1
ATOM 752 C C . LYS A 1 90 ? -3.465 -11.474 -9.366 1.00 75.19 90 LYS A C 1
ATOM 754 O O . LYS A 1 90 ? -2.955 -11.335 -8.255 1.00 75.19 90 LYS A O 1
ATOM 759 N N . SER A 1 91 ? -4.103 -12.581 -9.736 1.00 67.12 91 SER A N 1
ATOM 760 C CA . SER A 1 91 ? -4.059 -13.784 -8.919 1.00 67.12 91 SER A CA 1
ATOM 761 C C . SER A 1 91 ? -2.603 -14.235 -8.789 1.00 67.12 91 SER A C 1
ATOM 763 O O . SER A 1 91 ? -1.840 -14.253 -9.762 1.00 67.12 91 SER A O 1
ATOM 765 N N . LYS A 1 92 ? -2.188 -14.565 -7.562 1.00 62.09 92 LYS A N 1
ATOM 766 C CA . LYS A 1 92 ? -0.883 -15.181 -7.318 1.00 62.09 92 LYS A CA 1
ATOM 767 C C . LYS A 1 92 ? -0.891 -16.504 -8.075 1.00 62.09 92 LYS A C 1
ATOM 769 O O . LYS A 1 92 ? -1.558 -17.447 -7.660 1.00 62.09 92 LYS A O 1
ATOM 774 N N . HIS A 1 93 ? -0.208 -16.564 -9.217 1.00 56.16 93 HIS A N 1
ATOM 775 C CA . HIS A 1 93 ? -0.077 -17.806 -9.964 1.00 56.16 93 HIS A CA 1
ATOM 776 C C . HIS A 1 93 ? 0.824 -18.733 -9.149 1.00 56.16 93 HIS A C 1
ATOM 778 O O . HIS A 1 93 ? 2.051 -18.669 -9.236 1.00 56.16 93 HIS A O 1
ATOM 784 N N . VAL A 1 94 ? 0.209 -19.545 -8.289 1.00 59.09 94 VAL A N 1
ATOM 785 C CA . VAL A 1 94 ? 0.895 -20.602 -7.554 1.00 59.09 94 VAL A CA 1
ATOM 786 C C . VAL A 1 94 ? 1.323 -21.620 -8.599 1.00 59.09 94 VAL A C 1
ATOM 788 O O . VAL A 1 94 ? 0.524 -22.444 -9.045 1.00 59.09 94 VAL A O 1
ATOM 791 N N . ARG A 1 95 ? 2.581 -21.531 -9.043 1.00 61.38 95 ARG A N 1
ATOM 792 C CA . ARG A 1 95 ? 3.193 -22.596 -9.830 1.00 61.38 95 ARG A CA 1
ATOM 793 C C . ARG A 1 95 ? 3.227 -23.817 -8.924 1.00 61.38 95 ARG A C 1
ATOM 795 O O . ARG A 1 95 ? 4.043 -23.879 -8.008 1.00 61.38 95 ARG A O 1
ATOM 802 N N . ARG A 1 96 ? 2.301 -24.752 -9.138 1.00 60.50 96 ARG A N 1
ATOM 803 C CA . ARG A 1 96 ? 2.408 -26.074 -8.525 1.00 60.50 96 ARG A CA 1
ATOM 804 C C . ARG A 1 96 ? 3.751 -26.666 -8.968 1.00 60.50 96 ARG A C 1
ATOM 806 O O . ARG A 1 96 ? 4.119 -26.459 -10.132 1.00 60.50 96 ARG A O 1
ATOM 813 N N . PRO A 1 97 ? 4.501 -27.342 -8.081 1.00 70.00 97 PRO A N 1
ATOM 814 C CA . PRO A 1 97 ? 5.637 -28.130 -8.531 1.00 70.00 97 PRO A CA 1
ATOM 815 C C . PRO A 1 97 ? 5.128 -29.061 -9.633 1.00 70.00 97 PRO A C 1
ATOM 817 O O . PRO A 1 97 ? 4.118 -29.743 -9.453 1.00 70.00 97 PRO A O 1
ATOM 820 N N . ARG A 1 98 ? 5.751 -28.998 -10.813 1.00 64.25 98 ARG A N 1
ATOM 821 C CA . ARG A 1 98 ? 5.447 -29.939 -11.890 1.00 64.25 98 ARG A CA 1
ATOM 822 C C . ARG A 1 98 ? 5.999 -31.282 -11.436 1.00 64.25 98 ARG A C 1
ATOM 824 O O . ARG A 1 98 ? 7.203 -31.490 -11.506 1.00 64.25 98 ARG A O 1
ATOM 831 N N . ILE A 1 99 ? 5.132 -32.128 -10.897 1.00 70.44 99 ILE A N 1
ATOM 832 C CA . ILE A 1 99 ? 5.426 -33.544 -10.716 1.00 70.44 99 ILE A CA 1
ATOM 833 C C . ILE A 1 99 ? 5.200 -34.148 -12.100 1.00 70.44 99 ILE A C 1
ATOM 835 O O . ILE A 1 99 ? 4.071 -34.134 -12.587 1.00 70.44 99 ILE A O 1
ATOM 839 N N . LEU A 1 100 ? 6.284 -34.517 -12.774 1.00 64.06 100 LEU A N 1
ATOM 840 C CA . LEU A 1 100 ? 6.242 -35.196 -14.064 1.00 64.06 100 LEU A CA 1
ATOM 841 C C . LEU A 1 100 ? 6.271 -36.697 -13.756 1.00 64.06 100 LEU A C 1
ATOM 843 O O . LEU A 1 100 ? 7.143 -37.137 -13.011 1.00 64.06 100 LEU A O 1
ATOM 847 N N . ASN A 1 101 ? 5.284 -37.455 -14.235 1.00 72.81 101 ASN A N 1
ATOM 848 C CA . ASN A 1 101 ? 5.301 -38.912 -14.096 1.00 72.81 101 ASN A CA 1
ATOM 849 C C . ASN A 1 101 ? 6.384 -39.500 -15.019 1.00 72.81 101 ASN A C 1
ATOM 851 O O . ASN A 1 101 ? 6.697 -38.907 -16.050 1.00 72.81 101 ASN A O 1
ATOM 855 N N . GLU A 1 102 ? 6.933 -40.672 -14.682 1.00 69.38 102 GLU A N 1
ATOM 856 C CA . GLU A 1 102 ? 8.012 -41.321 -15.458 1.00 69.38 102 GLU A CA 1
ATOM 857 C C . GLU A 1 102 ? 7.628 -41.545 -16.936 1.00 69.38 102 GLU A C 1
ATOM 859 O O . GLU A 1 102 ? 8.456 -41.406 -17.838 1.00 69.38 102 GLU A O 1
ATOM 864 N N . GLU A 1 103 ? 6.347 -41.809 -17.202 1.00 70.31 103 GLU A N 1
ATOM 865 C CA . GLU A 1 103 ? 5.800 -41.954 -18.557 1.00 70.31 103 GLU A CA 1
ATOM 866 C C . GLU A 1 103 ? 5.828 -40.629 -19.344 1.00 70.31 103 GLU A C 1
ATOM 868 O O . GLU A 1 103 ? 6.208 -40.601 -20.519 1.00 70.31 103 GLU A O 1
ATOM 873 N N . ASP A 1 104 ? 5.511 -39.510 -18.685 1.00 70.38 104 ASP A N 1
ATOM 874 C CA . ASP A 1 104 ? 5.555 -38.177 -19.293 1.00 70.38 104 ASP A CA 1
ATOM 875 C C . ASP A 1 104 ? 7.004 -37.705 -19.519 1.00 70.38 104 ASP A C 1
ATOM 877 O O . ASP A 1 104 ? 7.283 -36.986 -20.484 1.00 70.38 104 ASP A O 1
ATOM 881 N N . GLU A 1 105 ? 7.949 -38.123 -18.666 1.00 73.00 105 GLU A N 1
ATOM 882 C CA . GLU A 1 105 ? 9.386 -37.888 -18.860 1.00 73.00 105 GLU A CA 1
ATOM 883 C C . GLU A 1 105 ? 9.903 -38.575 -20.125 1.00 73.00 105 GLU A C 1
ATOM 885 O O . GLU A 1 105 ? 10.610 -37.947 -20.922 1.00 73.00 105 GLU A O 1
ATOM 890 N N . ALA A 1 106 ? 9.518 -39.834 -20.350 1.00 75.69 106 ALA A N 1
ATOM 891 C CA . ALA A 1 106 ? 9.918 -40.587 -21.533 1.00 75.69 106 ALA A CA 1
ATOM 892 C C . ALA A 1 106 ? 9.392 -39.934 -22.821 1.00 75.69 106 ALA A C 1
ATOM 894 O O . ALA A 1 106 ? 10.176 -39.647 -23.733 1.00 75.69 106 ALA A O 1
ATOM 895 N N . ALA A 1 107 ? 8.099 -39.594 -22.860 1.00 75.12 107 ALA A N 1
ATOM 896 C CA . ALA A 1 107 ? 7.481 -38.927 -24.007 1.00 75.12 107 ALA A CA 1
ATOM 897 C C . ALA A 1 107 ? 8.107 -37.546 -24.286 1.00 75.12 107 ALA A C 1
ATOM 899 O O . ALA A 1 107 ? 8.352 -37.171 -25.440 1.00 75.12 107 ALA A O 1
ATOM 900 N N . PHE A 1 108 ? 8.435 -36.787 -23.235 1.00 73.38 108 PHE A N 1
ATOM 901 C CA . PHE A 1 108 ? 9.104 -35.494 -23.372 1.00 73.38 108 PHE A CA 1
ATOM 902 C C . PHE A 1 108 ? 10.539 -35.634 -23.899 1.00 73.38 108 PHE A C 1
ATOM 904 O O . PHE A 1 108 ? 10.963 -34.862 -24.767 1.00 73.38 108 PHE A O 1
ATOM 911 N N . MET A 1 109 ? 11.283 -36.636 -23.425 1.00 77.06 109 MET A N 1
ATOM 912 C CA . MET A 1 109 ? 12.644 -36.929 -23.879 1.00 77.06 109 MET A CA 1
ATOM 913 C C . MET A 1 109 ? 12.677 -37.410 -25.332 1.00 77.06 109 MET A C 1
ATOM 915 O O . MET A 1 109 ? 13.559 -37.000 -26.093 1.00 77.06 109 MET A O 1
ATOM 919 N N . GLU A 1 110 ? 11.709 -38.221 -25.757 1.00 77.94 110 GLU A N 1
ATOM 920 C CA . GLU A 1 110 ? 11.544 -38.615 -27.159 1.00 77.94 110 GLU A CA 1
ATOM 921 C C . GLU A 1 110 ? 11.231 -37.417 -28.054 1.00 77.94 110 GLU A C 1
ATOM 923 O O . GLU A 1 110 ? 11.868 -37.230 -29.096 1.00 77.94 110 GLU A O 1
ATOM 928 N N . HIS A 1 111 ? 10.322 -36.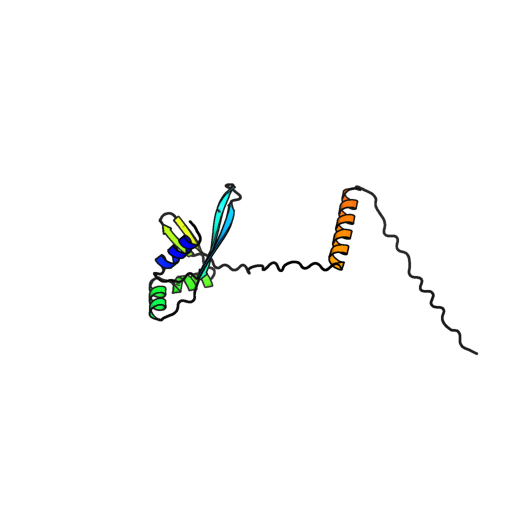545 -27.618 1.00 79.12 111 HIS A N 1
ATOM 929 C CA . HIS A 1 111 ? 10.005 -35.323 -28.345 1.00 79.12 111 HIS A CA 1
ATOM 930 C C . HIS A 1 111 ? 11.230 -34.400 -28.462 1.00 79.12 111 HIS A C 1
ATOM 932 O O . HIS A 1 111 ? 11.518 -33.886 -29.547 1.00 79.12 111 HIS A O 1
ATOM 938 N N . GLN A 1 112 ? 12.017 -34.229 -27.392 1.00 77.88 112 GLN A N 1
ATOM 939 C CA . GLN A 1 112 ? 13.262 -33.456 -27.451 1.00 77.88 112 GLN A CA 1
ATOM 940 C C . GLN A 1 112 ? 14.302 -34.079 -28.386 1.00 77.88 112 GLN A C 1
ATOM 942 O O . GLN A 1 112 ? 14.909 -33.352 -29.177 1.00 77.88 112 GLN A O 1
ATOM 947 N N . LYS A 1 113 ? 14.479 -35.406 -28.354 1.00 78.56 113 LYS A N 1
ATOM 948 C CA . LYS A 1 113 ? 15.358 -36.124 -29.291 1.00 78.56 113 LYS A CA 1
ATOM 949 C C . LYS A 1 113 ? 14.919 -35.902 -30.737 1.00 78.56 113 LYS A C 1
ATOM 951 O O . LYS A 1 113 ? 15.761 -35.590 -31.575 1.00 78.56 113 LYS A O 1
ATOM 956 N N . LYS A 1 114 ? 13.616 -35.974 -31.024 1.00 76.94 114 LYS A N 1
ATOM 957 C CA . LYS A 1 114 ? 13.046 -35.765 -32.366 1.00 76.94 114 LYS A CA 1
ATOM 958 C C . LYS A 1 114 ? 13.236 -34.328 -32.860 1.00 76.94 114 LYS A C 1
ATOM 960 O O . LYS A 1 114 ? 13.616 -34.116 -34.010 1.00 76.94 114 LYS A O 1
ATOM 965 N N . VAL A 1 115 ? 13.052 -33.336 -31.988 1.00 77.38 115 VAL A N 1
ATOM 966 C CA . VAL A 1 115 ? 13.304 -31.918 -32.304 1.00 77.38 115 VAL A CA 1
ATOM 967 C C . VAL A 1 115 ? 14.794 -31.650 -32.532 1.00 77.38 115 VAL A C 1
ATOM 969 O O . VAL A 1 115 ? 15.144 -30.921 -33.459 1.00 77.38 115 VAL A O 1
ATOM 972 N N . LEU A 1 116 ? 15.682 -32.242 -31.730 1.00 71.75 116 LEU A N 1
ATOM 973 C CA . LEU A 1 116 ? 17.131 -32.143 -31.926 1.00 71.75 116 LEU A CA 1
ATOM 974 C C . LEU A 1 116 ? 17.570 -32.797 -33.238 1.00 71.75 116 LEU A C 1
ATOM 976 O O . LEU A 1 116 ? 18.366 -32.202 -33.957 1.00 71.75 116 LEU A O 1
ATOM 980 N N . LEU A 1 117 ? 17.018 -33.963 -33.585 1.00 68.12 117 LEU A N 1
ATOM 981 C CA . LEU A 1 117 ? 17.285 -34.627 -34.862 1.00 68.12 117 LEU A CA 1
ATOM 982 C C . LEU A 1 117 ? 16.839 -33.755 -36.043 1.00 68.12 117 LEU A C 1
ATOM 984 O O . LEU A 1 117 ? 17.619 -33.524 -36.960 1.00 68.12 117 LEU A O 1
ATOM 988 N N . LYS A 1 118 ? 15.628 -33.187 -35.962 1.00 65.50 118 LYS A N 1
ATOM 989 C CA . LYS A 1 118 ? 15.066 -32.276 -36.972 1.00 65.50 118 LYS A CA 1
ATOM 990 C C . LYS A 1 118 ? 15.866 -30.978 -37.127 1.00 65.50 118 LYS A C 1
ATOM 992 O O . LYS A 1 118 ? 15.860 -30.371 -38.186 1.00 65.50 118 LYS A O 1
ATOM 997 N N . ARG A 1 119 ? 16.557 -30.536 -36.073 1.00 64.00 119 ARG A N 1
ATOM 998 C CA . ARG A 1 119 ? 17.472 -29.383 -36.127 1.00 64.00 119 ARG A CA 1
ATOM 999 C C . ARG A 1 119 ? 18.859 -29.742 -36.656 1.00 64.00 119 ARG A C 1
ATOM 1001 O O . ARG A 1 119 ? 19.564 -28.855 -37.121 1.00 64.00 119 ARG A O 1
ATOM 1008 N N . ARG A 1 120 ? 19.265 -31.010 -36.543 1.00 62.41 120 ARG A N 1
ATOM 1009 C CA . ARG A 1 120 ? 20.584 -31.496 -36.971 1.00 62.41 120 ARG A CA 1
ATOM 1010 C C . ARG A 1 120 ? 20.590 -31.971 -38.427 1.00 62.41 120 ARG A C 1
ATOM 1012 O O . ARG A 1 120 ? 21.632 -31.888 -39.063 1.00 62.41 120 ARG A O 1
ATOM 1019 N N . GLY A 1 121 ? 19.449 -32.429 -38.942 1.00 54.22 121 GLY A N 1
ATOM 1020 C CA . GLY A 1 121 ? 19.222 -32.709 -40.358 1.00 54.22 121 GLY A CA 1
ATOM 1021 C C . GLY A 1 121 ? 18.290 -31.666 -40.961 1.00 54.22 121 GLY A C 1
ATOM 1022 O O . GLY A 1 121 ? 17.074 -31.804 -40.865 1.00 54.22 121 GLY A O 1
ATOM 1023 N N . GLY A 1 122 ? 18.859 -30.619 -41.559 1.00 52.12 122 GLY A N 1
ATOM 1024 C CA . GLY A 1 122 ? 18.131 -29.858 -42.569 1.00 52.12 122 GLY A CA 1
ATOM 1025 C C . GLY A 1 122 ? 17.877 -30.769 -43.772 1.00 52.12 122 GLY A C 1
ATOM 1026 O O . GLY A 1 122 ? 18.815 -31.390 -44.262 1.00 52.12 122 GLY A O 1
ATOM 1027 N N . ASP A 1 123 ? 16.611 -30.841 -44.175 1.00 51.78 123 ASP A N 1
ATOM 1028 C CA . ASP A 1 123 ? 16.086 -31.368 -45.438 1.00 51.78 123 ASP A CA 1
ATOM 1029 C C . ASP A 1 123 ? 16.277 -32.871 -45.725 1.00 51.78 123 ASP A C 1
ATOM 1031 O O . ASP A 1 123 ? 17.148 -33.295 -46.478 1.00 51.78 123 ASP A O 1
ATOM 1035 N N . ALA A 1 124 ? 15.357 -33.683 -45.199 1.00 44.22 124 ALA A N 1
ATOM 1036 C CA . ALA A 1 124 ? 14.888 -34.888 -45.882 1.00 44.22 124 ALA A CA 1
ATOM 1037 C C . ALA A 1 124 ? 13.401 -35.082 -45.555 1.00 44.22 124 ALA A C 1
ATOM 1039 O O . ALA A 1 124 ? 13.030 -35.381 -44.417 1.00 44.22 124 ALA A O 1
ATOM 1040 N N . GLU A 1 125 ? 12.548 -34.832 -46.547 1.00 50.12 125 GLU A N 1
ATOM 1041 C CA . GLU A 1 125 ? 11.128 -35.170 -46.521 1.00 50.12 125 GLU A CA 1
ATOM 1042 C C . GLU A 1 125 ? 10.973 -36.667 -46.234 1.00 50.12 125 GLU A C 1
ATOM 1044 O O . GLU A 1 125 ? 11.513 -37.504 -46.953 1.00 50.12 125 GLU A O 1
ATOM 1049 N N . ILE A 1 126 ? 10.231 -37.012 -45.183 1.00 48.47 126 ILE A N 1
ATOM 1050 C CA . ILE A 1 126 ? 9.717 -38.369 -45.005 1.00 48.47 126 ILE A CA 1
ATOM 1051 C C . ILE A 1 126 ? 8.206 -38.254 -45.147 1.00 48.47 126 ILE A C 1
ATOM 1053 O O . ILE A 1 126 ? 7.513 -37.764 -44.252 1.00 48.47 126 ILE A O 1
ATOM 1057 N N . HIS A 1 127 ? 7.741 -38.644 -46.332 1.00 44.56 127 HIS A N 1
ATOM 1058 C CA . HIS A 1 127 ? 6.345 -38.921 -46.634 1.00 44.56 127 HIS A CA 1
ATOM 1059 C C . HIS A 1 127 ? 5.785 -39.926 -45.610 1.00 44.56 127 HIS A C 1
ATOM 1061 O O . HIS A 1 127 ? 6.480 -40.886 -45.272 1.00 44.56 127 HIS A O 1
ATOM 1067 N N . PRO A 1 128 ? 4.550 -39.743 -45.111 1.00 44.62 128 PRO A N 1
ATOM 1068 C CA . PRO A 1 128 ? 3.885 -40.782 -44.343 1.00 44.62 128 PRO A CA 1
ATOM 1069 C C . PRO A 1 128 ? 3.504 -41.913 -45.305 1.00 44.62 128 PRO A C 1
ATOM 1071 O O . PRO A 1 128 ? 2.645 -41.724 -46.163 1.00 44.62 128 PRO A O 1
ATOM 1074 N N . GLU A 1 129 ? 4.150 -43.073 -45.191 1.00 42.31 129 GLU A N 1
ATOM 1075 C CA . GLU A 1 129 ? 3.578 -44.306 -45.731 1.00 42.31 129 GLU A CA 1
ATOM 1076 C C . GLU A 1 129 ? 2.464 -44.761 -44.783 1.00 42.31 129 GLU A C 1
ATOM 1078 O O . GLU A 1 129 ? 2.705 -45.245 -43.676 1.00 42.31 129 GLU A O 1
ATOM 1083 N N . GLU A 1 130 ? 1.228 -44.533 -45.226 1.00 45.62 130 GLU A N 1
ATOM 1084 C CA . GLU A 1 130 ? 0.090 -45.391 -44.911 1.00 45.62 130 GLU A CA 1
ATOM 1085 C C . GLU A 1 130 ? 0.408 -46.822 -45.361 1.00 45.62 130 GLU A C 1
ATOM 1087 O O . GLU A 1 130 ? 0.922 -46.998 -46.464 1.00 45.62 130 GLU A O 1
ATOM 1092 N N . ASN A 1 131 ? 0.108 -47.812 -44.514 1.00 36.22 131 ASN A N 1
ATOM 1093 C CA . ASN A 1 131 ? -0.325 -49.178 -44.850 1.00 36.22 131 ASN A CA 1
ATOM 1094 C C . ASN A 1 131 ? -0.233 -50.044 -43.585 1.00 36.22 131 ASN A C 1
ATOM 1096 O O . ASN A 1 131 ? 0.759 -49.988 -42.867 1.00 36.22 131 ASN A O 1
ATOM 1100 N N . ASN A 1 132 ? -1.143 -50.950 -43.274 1.00 38.22 132 ASN A N 1
ATOM 1101 C CA . ASN A 1 132 ? -2.550 -51.145 -43.592 1.00 38.22 132 ASN A CA 1
ATOM 1102 C C . ASN A 1 132 ? -2.979 -52.196 -42.552 1.00 38.22 132 ASN A C 1
ATOM 1104 O O . ASN A 1 132 ? -2.176 -53.063 -42.194 1.00 38.22 132 ASN A O 1
ATOM 1108 N N . GLU A 1 133 ? -4.191 -52.097 -42.021 1.00 46.53 133 GLU A N 1
ATOM 1109 C CA . GLU A 1 133 ? -4.758 -53.134 -41.158 1.00 46.53 133 GLU A CA 1
ATOM 1110 C C . GLU A 1 133 ? -4.838 -54.460 -41.928 1.00 46.53 133 GLU A C 1
ATOM 1112 O O . GLU A 1 133 ? -5.387 -54.497 -43.024 1.00 46.53 133 GLU A O 1
ATOM 1117 N N . GLU A 1 134 ? -4.357 -55.557 -41.345 1.00 42.81 134 GLU A N 1
ATOM 1118 C CA . GLU A 1 134 ? -4.824 -56.893 -41.724 1.00 42.81 134 GLU A CA 1
ATOM 1119 C C . GLU A 1 134 ? -4.901 -57.763 -40.464 1.00 42.81 134 GLU A C 1
ATOM 1121 O O . GLU A 1 134 ? -3.951 -58.424 -40.039 1.00 42.81 134 GLU A O 1
ATOM 1126 N N . ASN A 1 135 ? -6.071 -57.680 -39.826 1.00 41.19 135 ASN A N 1
ATOM 1127 C CA . ASN A 1 135 ? -6.564 -58.664 -38.874 1.00 41.19 135 ASN A CA 1
ATOM 1128 C C . ASN A 1 135 ? -6.861 -59.955 -39.645 1.00 41.19 135 ASN A C 1
ATOM 1130 O O . ASN A 1 135 ? -7.735 -59.964 -40.508 1.00 41.19 135 ASN A O 1
ATOM 1134 N N . ASN A 1 136 ? -6.170 -61.044 -39.314 1.00 42.56 136 ASN A N 1
ATOM 1135 C CA . ASN A 1 136 ? -6.559 -62.389 -39.728 1.00 42.56 136 ASN A CA 1
ATOM 1136 C C . ASN A 1 136 ? -7.226 -63.093 -38.543 1.00 42.56 136 ASN A C 1
ATOM 1138 O O . ASN A 1 136 ? -6.564 -63.832 -37.818 1.00 42.56 136 ASN A O 1
ATOM 1142 N N . ASP A 1 137 ? -8.529 -62.874 -38.375 1.00 42.91 137 ASP A N 1
ATOM 1143 C CA . ASP A 1 137 ? -9.393 -63.775 -37.612 1.00 42.91 137 ASP A CA 1
ATOM 1144 C C . ASP A 1 137 ? -10.222 -64.582 -38.618 1.00 42.91 137 ASP A C 1
ATOM 1146 O O . ASP A 1 137 ? -11.118 -64.066 -39.283 1.00 42.91 137 ASP A O 1
ATOM 1150 N N . ALA A 1 138 ? -9.849 -65.852 -38.780 1.00 47.16 138 ALA A N 1
ATOM 1151 C CA . ALA A 1 138 ? -10.552 -66.809 -39.619 1.00 47.16 138 ALA A CA 1
ATOM 1152 C C . ALA A 1 138 ? -11.883 -67.196 -38.957 1.00 47.16 138 ALA A C 1
ATOM 1154 O O . ALA A 1 138 ? -11.914 -67.746 -37.855 1.00 47.16 138 ALA A O 1
ATOM 1155 N N . GLU A 1 139 ? -12.972 -66.893 -39.655 1.00 49.97 139 GLU A N 1
ATOM 1156 C CA . GLU A 1 139 ? -14.344 -67.195 -39.275 1.00 49.97 139 GLU A CA 1
ATOM 1157 C C . GLU A 1 139 ? -14.659 -68.689 -39.477 1.00 49.97 139 GLU A C 1
ATOM 1159 O O . GLU A 1 139 ? -14.309 -69.297 -40.492 1.00 49.97 139 GLU A O 1
ATOM 1164 N N . ASN A 1 140 ? -15.318 -69.267 -38.470 1.00 40.19 140 ASN A N 1
ATOM 1165 C CA . ASN A 1 140 ? -15.926 -70.596 -38.468 1.00 40.19 140 ASN A CA 1
ATOM 1166 C C . ASN A 1 140 ? -16.85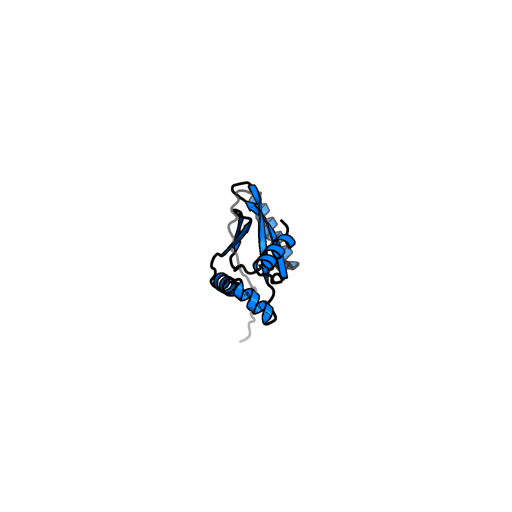2 -70.803 -39.676 1.00 40.19 140 ASN A C 1
ATOM 1168 O O . ASN A 1 140 ? -17.633 -69.923 -40.027 1.00 40.19 140 ASN A O 1
ATOM 1172 N N . THR A 1 141 ? -16.854 -72.012 -40.236 1.00 41.84 141 THR A N 1
ATOM 1173 C CA . THR A 1 141 ? -17.922 -72.490 -41.126 1.00 41.84 141 THR A CA 1
ATOM 1174 C C . THR A 1 141 ? -18.639 -73.648 -40.431 1.00 41.84 141 THR A C 1
ATOM 1176 O O . THR A 1 141 ? -18.038 -74.702 -40.224 1.00 41.84 141 THR A O 1
ATOM 1179 N N . GLU A 1 142 ? -19.900 -73.436 -40.048 1.00 53.47 142 GLU A N 1
ATOM 1180 C CA . GLU A 1 142 ? -20.860 -74.483 -39.672 1.00 53.47 142 GLU A CA 1
ATOM 1181 C C . GLU A 1 142 ? -21.768 -74.807 -40.873 1.00 53.47 142 GLU A C 1
ATOM 1183 O O . GLU A 1 142 ? -22.280 -73.901 -41.524 1.00 53.47 142 GLU A O 1
ATOM 1188 N N . GLU A 1 143 ? -21.881 -76.116 -41.119 1.00 43.44 143 GLU A N 1
ATOM 1189 C CA . GLU A 1 143 ? -23.025 -76.936 -41.569 1.00 43.44 143 GLU A CA 1
ATOM 1190 C C . GLU A 1 143 ? -23.899 -76.557 -42.786 1.00 43.44 143 GLU A C 1
ATOM 1192 O O . GLU A 1 143 ? -24.567 -75.529 -42.822 1.00 43.44 143 GLU A O 1
ATOM 1197 N N . ASP A 1 144 ? -23.986 -77.518 -43.718 1.00 43.03 144 ASP A N 1
ATOM 1198 C CA . ASP A 1 144 ? -25.231 -78.236 -44.067 1.00 43.03 144 ASP A CA 1
ATOM 1199 C C . ASP A 1 144 ? -24.903 -79.689 -44.488 1.00 43.03 144 ASP A C 1
ATOM 1201 O O . ASP A 1 144 ? -23.858 -79.896 -45.158 1.00 43.03 144 ASP A O 1
#

Sequence (144 aa):
MDAEGVGAVFNEVFETNVVHHVDMVQRTDRNTEQPFYVAYVHFNEVKGKANIEKFNELGGDKFVEKINNDQEIRLVYRDPWFWKLRRNTKSKHVRRPRILNEEDEAAFMEHQKKVLLKRRGGDAEIHPEENNEENNDAENTEED